Protein AF-A0A0A9DUR1-F1 (afdb_monomer)

Structure (mmCIF, N/CA/C/O backbone):
data_AF-A0A0A9DUR1-F1
#
_entry.id   AF-A0A0A9DUR1-F1
#
loop_
_atom_site.group_PDB
_atom_site.id
_atom_site.type_symbol
_atom_site.label_atom_id
_atom_site.label_alt_id
_atom_site.label_comp_id
_atom_site.label_asym_id
_atom_site.label_entity_id
_atom_site.label_seq_id
_atom_site.pdbx_PDB_ins_code
_atom_site.Cartn_x
_atom_site.Cartn_y
_atom_site.Cartn_z
_atom_site.occupancy
_atom_site.B_iso_or_equiv
_atom_site.auth_seq_id
_atom_site.auth_comp_id
_atom_site.auth_asym_id
_atom_site.auth_atom_id
_atom_site.pdbx_PDB_model_num
ATOM 1 N N . MET A 1 1 ? 4.531 8.715 -20.897 1.00 38.75 1 MET A N 1
ATOM 2 C CA . MET A 1 1 ? 3.404 7.755 -20.929 1.00 38.75 1 MET A CA 1
ATOM 3 C C . MET A 1 1 ? 3.384 6.748 -19.766 1.00 38.75 1 MET A C 1
ATOM 5 O O . MET A 1 1 ? 2.457 6.824 -18.982 1.00 38.75 1 MET A O 1
ATOM 9 N N . LEU A 1 2 ? 4.361 5.843 -19.565 1.00 40.41 2 LEU A N 1
ATOM 10 C CA . LEU A 1 2 ? 4.328 4.889 -18.421 1.00 40.41 2 LEU A CA 1
ATOM 11 C C . LEU A 1 2 ? 4.811 5.479 -17.084 1.00 40.41 2 LEU A C 1
ATOM 13 O O . LEU A 1 2 ? 4.247 5.187 -16.032 1.00 40.41 2 LEU A O 1
ATOM 17 N N . VAL A 1 3 ? 5.812 6.361 -17.129 1.00 36.88 3 VAL A N 1
ATOM 18 C CA . VAL A 1 3 ? 6.291 7.085 -15.941 1.00 36.88 3 VAL A CA 1
ATOM 19 C C . VAL A 1 3 ? 5.220 8.048 -15.422 1.00 36.88 3 VAL A C 1
ATOM 21 O O . VAL A 1 3 ? 5.108 8.237 -14.223 1.00 36.88 3 VAL A O 1
ATOM 24 N N . GLU A 1 4 ? 4.370 8.585 -16.299 1.00 41.56 4 GLU A N 1
ATOM 25 C CA . GLU A 1 4 ? 3.288 9.507 -15.927 1.00 41.56 4 GLU A CA 1
ATOM 26 C C . GLU A 1 4 ? 2.135 8.823 -15.195 1.00 41.56 4 GLU A C 1
ATOM 28 O O . GLU A 1 4 ? 1.519 9.455 -14.354 1.00 41.56 4 GLU A O 1
ATOM 33 N N . PHE A 1 5 ? 1.878 7.531 -15.424 1.00 39.09 5 PHE A N 1
ATOM 34 C CA . PHE A 1 5 ? 0.844 6.798 -14.681 1.00 39.09 5 PHE A CA 1
ATOM 35 C C . PHE A 1 5 ? 1.293 6.489 -13.242 1.00 39.09 5 PHE A C 1
ATOM 37 O O . PHE A 1 5 ? 0.524 6.592 -12.287 1.00 39.09 5 PHE A O 1
ATOM 44 N N . ILE A 1 6 ? 2.583 6.177 -13.071 1.00 47.69 6 ILE A N 1
ATOM 45 C CA . ILE A 1 6 ? 3.203 5.990 -11.754 1.00 47.69 6 IL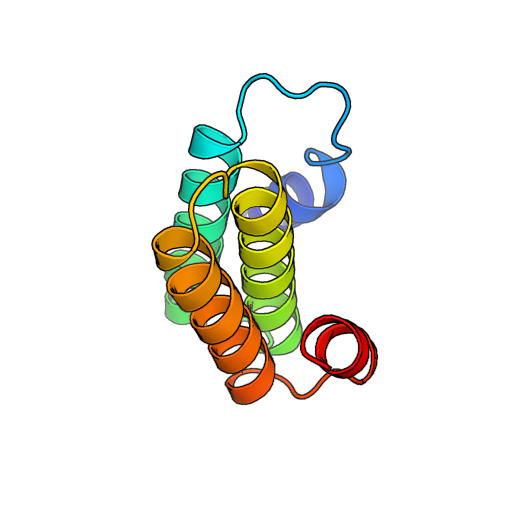E A CA 1
ATOM 46 C C . ILE A 1 6 ? 3.369 7.348 -11.051 1.00 47.69 6 ILE A C 1
ATOM 48 O O . ILE A 1 6 ? 3.085 7.447 -9.858 1.00 47.69 6 ILE A O 1
ATOM 52 N N . ILE A 1 7 ? 3.763 8.403 -11.778 1.00 45.81 7 ILE A N 1
ATOM 53 C CA . ILE A 1 7 ? 3.876 9.778 -11.266 1.00 45.81 7 ILE A CA 1
ATOM 54 C C . ILE A 1 7 ? 2.499 10.372 -10.935 1.00 45.81 7 ILE A C 1
ATOM 56 O O . ILE A 1 7 ? 2.399 11.037 -9.915 1.00 45.81 7 ILE A O 1
ATOM 60 N N . SER A 1 8 ? 1.436 10.097 -11.695 1.00 39.31 8 SER A N 1
ATOM 61 C CA . SER A 1 8 ? 0.059 10.521 -11.377 1.00 39.31 8 SER A CA 1
ATOM 62 C C . SER A 1 8 ? -0.400 9.888 -10.066 1.00 39.31 8 SER A C 1
ATOM 64 O O . SER A 1 8 ? -0.801 10.601 -9.148 1.00 39.31 8 SER A O 1
ATOM 66 N N . CYS A 1 9 ? -0.160 8.586 -9.866 1.00 41.88 9 CYS A N 1
ATOM 67 C CA . CYS A 1 9 ? -0.390 7.983 -8.557 1.00 41.88 9 CYS A CA 1
ATOM 68 C C . CYS A 1 9 ? 0.463 8.680 -7.474 1.00 41.88 9 CYS A C 1
ATOM 70 O O . CYS A 1 9 ? -0.058 9.016 -6.414 1.00 41.88 9 CYS A O 1
ATOM 72 N N . TYR A 1 10 ? 1.742 8.973 -7.734 1.00 41.91 10 TYR A N 1
ATOM 73 C CA . TYR A 1 10 ? 2.658 9.642 -6.794 1.00 41.91 10 TYR A CA 1
ATOM 74 C C . TYR A 1 10 ? 2.344 11.120 -6.488 1.00 41.91 10 TYR A C 1
ATOM 76 O O . TYR A 1 10 ? 2.648 11.565 -5.382 1.00 41.91 10 TYR A O 1
ATOM 84 N N . SER A 1 11 ? 1.773 11.873 -7.430 1.00 38.44 11 SER A N 1
ATOM 85 C CA . SER A 1 11 ? 1.660 13.338 -7.390 1.00 38.44 11 SER A CA 1
ATOM 86 C C . SER A 1 11 ? 0.214 13.832 -7.266 1.00 38.44 11 SER A C 1
ATOM 88 O O . SER A 1 11 ? 0.003 14.919 -6.735 1.00 38.44 11 SER A O 1
ATOM 90 N N . GLU A 1 12 ? -0.784 13.047 -7.687 1.00 38.28 12 GLU A N 1
ATOM 91 C CA . GLU A 1 12 ? -2.197 13.466 -7.707 1.00 38.28 12 GLU A CA 1
ATOM 92 C C . GLU A 1 12 ? -3.044 12.910 -6.560 1.00 38.28 12 GLU A C 1
ATOM 94 O O . GLU A 1 12 ? -4.119 13.443 -6.319 1.00 38.28 12 GLU A O 1
ATOM 99 N N . CYS A 1 13 ? -2.554 11.963 -5.746 1.00 40.69 13 CYS A N 1
ATOM 100 C CA . CYS A 1 13 ? -3.058 11.861 -4.362 1.00 40.69 13 CYS A CA 1
ATOM 101 C C . CYS A 1 13 ? -2.138 12.616 -3.400 1.00 40.69 13 CYS A C 1
ATOM 103 O O . CYS A 1 13 ? -1.668 12.082 -2.392 1.00 40.69 13 CYS A O 1
ATOM 105 N N . ASN A 1 14 ? -1.893 13.887 -3.720 1.00 41.16 14 ASN A N 1
ATOM 106 C CA . ASN A 1 14 ? -2.055 14.908 -2.700 1.00 41.16 14 ASN A CA 1
ATOM 107 C C . ASN A 1 14 ? -3.536 14.817 -2.310 1.00 41.16 14 ASN A C 1
ATOM 109 O O . ASN A 1 14 ? -4.378 14.891 -3.191 1.00 41.16 14 ASN A O 1
ATOM 113 N N . ILE A 1 15 ? -3.858 14.480 -1.062 1.00 48.66 15 ILE A N 1
ATOM 114 C CA . ILE A 1 15 ? -5.241 14.244 -0.624 1.00 48.66 15 ILE A CA 1
ATOM 115 C C . ILE A 1 15 ? -5.764 15.563 -0.041 1.00 48.66 15 ILE A C 1
ATOM 117 O O . ILE A 1 15 ? -5.680 15.740 1.178 1.00 48.66 15 ILE A O 1
ATOM 121 N N . PRO A 1 16 ? -6.313 16.506 -0.832 1.00 41.44 16 PRO A N 1
ATOM 122 C CA . PRO A 1 16 ? -7.356 17.357 -0.327 1.00 41.44 16 PRO A CA 1
ATOM 123 C C . PRO A 1 16 ? -8.654 16.548 -0.433 1.00 41.44 16 PRO A C 1
ATOM 125 O O . PRO A 1 16 ? -9.055 16.112 -1.503 1.00 41.44 16 PRO A O 1
ATOM 128 N N . PHE A 1 17 ? -9.346 16.397 0.689 1.00 37.34 17 PHE A N 1
ATOM 129 C CA . PHE A 1 17 ? -10.786 16.135 0.704 1.00 37.34 17 PHE A CA 1
ATOM 130 C C . PHE A 1 17 ? -11.276 14.679 0.530 1.00 37.34 17 PHE A C 1
ATOM 132 O O . PHE A 1 17 ? -11.594 14.204 -0.550 1.00 37.34 17 PHE A O 1
ATOM 139 N N . TYR A 1 18 ? -11.376 14.014 1.686 1.00 40.25 18 TYR A N 1
ATOM 140 C CA . TYR A 1 18 ? -12.367 13.058 2.231 1.00 40.25 18 TYR A CA 1
ATOM 141 C C . TYR A 1 18 ? -13.420 12.303 1.368 1.00 40.25 18 TYR A C 1
ATOM 143 O O . TYR A 1 18 ? -14.044 11.398 1.915 1.00 40.25 18 TYR A O 1
ATOM 151 N N . LEU A 1 19 ? -13.670 12.606 0.090 1.00 51.94 19 LEU A N 1
ATOM 152 C CA . LEU A 1 19 ? -14.861 12.121 -0.630 1.00 51.94 19 LEU A CA 1
ATOM 153 C C . LEU A 1 19 ? -14.640 10.892 -1.534 1.00 51.94 19 LEU A C 1
ATOM 155 O O . LEU A 1 19 ? -15.618 10.296 -1.962 1.00 51.94 19 LEU A O 1
ATOM 159 N N . GLN A 1 20 ? -13.396 10.482 -1.811 1.00 69.12 20 GLN A N 1
ATOM 160 C CA . GLN A 1 20 ? -13.103 9.371 -2.739 1.00 69.12 20 GLN A CA 1
ATOM 161 C C . GLN A 1 20 ? -12.020 8.414 -2.212 1.00 69.12 20 GLN A C 1
ATOM 163 O O . GLN A 1 20 ? -11.055 8.079 -2.899 1.00 69.12 20 GLN A O 1
ATOM 168 N N . TYR A 1 21 ? -12.146 7.958 -0.961 1.00 74.00 21 TYR A N 1
ATOM 169 C CA . TYR A 1 21 ? -11.253 6.904 -0.458 1.00 74.00 21 TYR A CA 1
ATOM 170 C C . TYR A 1 21 ? -11.418 5.593 -1.239 1.00 74.00 21 TYR A C 1
ATOM 172 O O . TYR A 1 21 ? -10.429 4.899 -1.460 1.00 74.00 21 TYR A O 1
ATOM 180 N N . ASP A 1 22 ? -12.632 5.295 -1.707 1.00 80.12 22 ASP A N 1
ATOM 181 C CA . ASP A 1 22 ? -12.911 4.108 -2.518 1.00 80.12 22 ASP A CA 1
ATOM 182 C C . ASP A 1 22 ? -12.194 4.146 -3.873 1.00 80.12 22 ASP A C 1
ATOM 184 O O . ASP A 1 22 ? -11.638 3.137 -4.305 1.00 80.12 22 ASP A O 1
ATOM 188 N N . ASP A 1 23 ? -12.142 5.304 -4.532 1.00 81.56 23 ASP A N 1
ATOM 189 C CA . ASP A 1 23 ? -11.442 5.430 -5.815 1.00 81.56 23 ASP A CA 1
ATOM 190 C C . ASP A 1 23 ? -9.923 5.422 -5.624 1.00 81.56 23 ASP A C 1
ATOM 192 O O . ASP A 1 23 ? -9.216 4.738 -6.361 1.00 81.56 23 ASP A O 1
ATOM 196 N N . CYS A 1 24 ? -9.425 6.026 -4.538 1.00 79.06 24 CYS A N 1
ATOM 197 C CA . CYS A 1 24 ? -8.022 5.906 -4.137 1.00 79.06 24 CYS A CA 1
ATOM 198 C C . CYS A 1 24 ? -7.605 4.440 -3.912 1.00 79.06 24 CYS A C 1
ATOM 200 O O . CYS A 1 24 ? -6.511 4.037 -4.315 1.00 79.06 24 CYS A O 1
ATOM 202 N N . ILE A 1 25 ? -8.472 3.618 -3.308 1.00 84.00 25 ILE A N 1
ATOM 203 C CA . ILE A 1 25 ? -8.212 2.182 -3.126 1.00 84.00 25 ILE A CA 1
ATOM 204 C C . ILE A 1 25 ? -8.143 1.467 -4.479 1.00 84.00 25 ILE A C 1
ATOM 206 O O . ILE A 1 25 ? -7.187 0.725 -4.711 1.00 84.00 25 ILE A O 1
ATOM 210 N N . LYS A 1 26 ? -9.099 1.721 -5.383 1.00 85.38 26 LYS A N 1
ATOM 211 C CA . LYS A 1 26 ? -9.112 1.122 -6.730 1.00 85.38 26 LYS A CA 1
ATOM 212 C C . LYS A 1 26 ? -7.870 1.498 -7.533 1.00 85.38 26 LYS A C 1
ATOM 214 O O . LYS A 1 26 ? -7.292 0.643 -8.202 1.00 85.38 26 LYS A O 1
ATOM 219 N N . ASP A 1 27 ? -7.444 2.753 -7.460 1.00 84.12 27 ASP A N 1
ATOM 220 C CA . ASP A 1 27 ? -6.256 3.221 -8.170 1.00 84.12 27 ASP A CA 1
ATOM 221 C C . ASP A 1 27 ? -4.975 2.629 -7.579 1.00 84.12 27 ASP A C 1
ATOM 223 O O . ASP A 1 27 ? -4.081 2.231 -8.328 1.00 84.12 27 ASP A O 1
ATOM 227 N N . CYS A 1 28 ? -4.898 2.479 -6.251 1.00 85.06 28 CYS A N 1
ATOM 228 C CA . CYS A 1 28 ? -3.793 1.765 -5.612 1.00 85.06 28 CYS A CA 1
ATOM 229 C C . CYS A 1 28 ? -3.741 0.290 -6.036 1.00 85.06 28 CYS A C 1
ATOM 231 O O . CYS A 1 28 ? -2.649 -0.228 -6.265 1.00 85.06 28 CYS A O 1
ATOM 233 N N . ASP A 1 29 ? -4.888 -0.379 -6.176 1.00 88.19 29 ASP A N 1
ATOM 234 C CA . ASP A 1 29 ? -4.944 -1.778 -6.615 1.00 88.19 29 ASP A CA 1
ATOM 235 C C . ASP A 1 29 ? -4.486 -1.940 -8.067 1.00 88.19 29 ASP A C 1
ATOM 237 O O . ASP A 1 29 ? -3.618 -2.772 -8.343 1.00 88.19 29 ASP A O 1
ATOM 241 N N . LYS A 1 30 ? -4.947 -1.065 -8.969 1.00 86.56 30 LYS A N 1
ATOM 242 C CA . LYS A 1 30 ? -4.447 -1.013 -10.352 1.00 86.56 30 LYS A CA 1
ATOM 243 C C . LYS A 1 30 ? -2.948 -0.725 -10.407 1.00 86.56 30 LYS A C 1
ATOM 245 O O . LYS A 1 30 ? -2.237 -1.322 -11.211 1.00 86.56 30 LYS A O 1
ATOM 250 N N . ALA A 1 31 ? -2.443 0.174 -9.560 1.00 83.50 31 ALA A N 1
ATOM 251 C CA . ALA A 1 31 ? -1.018 0.497 -9.509 1.00 83.50 31 ALA A CA 1
ATOM 252 C C . ALA A 1 31 ? -0.168 -0.695 -9.037 1.00 83.50 31 ALA A C 1
ATOM 254 O O . ALA A 1 31 ? 0.928 -0.907 -9.558 1.00 83.50 31 ALA A O 1
ATOM 255 N N . VAL A 1 32 ? -0.664 -1.491 -8.084 1.00 86.88 32 VAL A N 1
ATOM 256 C CA . VAL A 1 32 ? 0.007 -2.716 -7.623 1.00 86.88 32 VAL A CA 1
ATOM 257 C C . VAL A 1 32 ? -0.011 -3.791 -8.709 1.00 86.88 32 VAL A C 1
ATOM 259 O O . VAL A 1 32 ? 1.030 -4.393 -8.970 1.00 86.88 32 VAL A O 1
ATOM 262 N N . GLU A 1 33 ? -1.151 -4.009 -9.366 1.00 89.56 33 GLU A N 1
ATOM 263 C CA . GLU A 1 33 ? -1.287 -4.975 -10.463 1.00 89.56 33 GLU A CA 1
ATOM 264 C C . GLU A 1 33 ? -0.353 -4.620 -11.626 1.00 89.56 33 GLU A C 1
ATOM 266 O O . GLU A 1 33 ? 0.529 -5.401 -11.988 1.00 89.56 33 GLU A O 1
ATOM 271 N N . ARG A 1 34 ? -0.437 -3.378 -12.112 1.00 85.19 34 ARG A N 1
ATOM 272 C CA . ARG A 1 34 ? 0.416 -2.867 -13.188 1.00 85.19 34 ARG A CA 1
ATOM 273 C C . ARG A 1 34 ? 1.894 -2.860 -12.802 1.00 85.19 34 ARG A C 1
ATOM 275 O O . ARG A 1 34 ? 2.755 -3.156 -13.626 1.00 85.19 34 ARG A O 1
ATOM 282 N N . GLY A 1 35 ? 2.201 -2.539 -11.545 1.00 84.94 35 GLY A N 1
ATOM 283 C CA . GLY A 1 35 ? 3.561 -2.581 -11.018 1.00 84.94 35 GLY A CA 1
ATOM 284 C C . GLY A 1 35 ? 4.152 -3.992 -11.043 1.00 84.94 35 GLY A C 1
ATOM 285 O O . GLY A 1 35 ? 5.312 -4.168 -11.417 1.00 84.94 35 GLY A O 1
ATOM 286 N N . ARG A 1 36 ? 3.346 -5.008 -10.716 1.00 84.44 36 ARG A N 1
ATOM 287 C CA . ARG A 1 36 ? 3.754 -6.419 -10.778 1.00 84.44 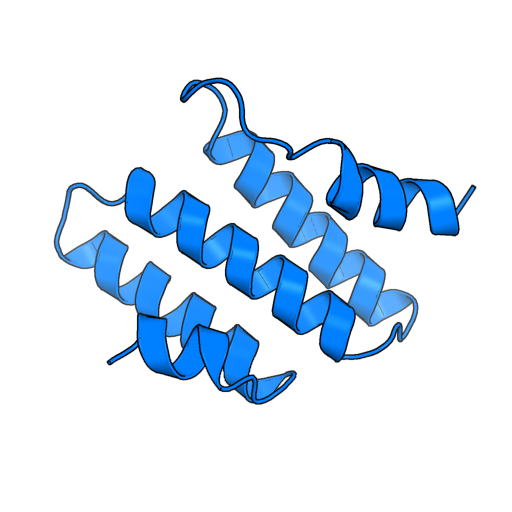36 ARG A CA 1
ATOM 288 C C . ARG A 1 36 ? 3.933 -6.907 -12.214 1.00 84.44 36 ARG A C 1
ATOM 290 O O . ARG A 1 36 ? 4.921 -7.587 -12.484 1.00 84.44 36 ARG A O 1
ATOM 297 N N . GLU A 1 37 ? 3.050 -6.517 -13.134 1.00 87.94 37 GLU A N 1
ATOM 298 C CA . GLU A 1 37 ? 3.181 -6.828 -14.568 1.00 87.94 37 GLU A CA 1
ATOM 299 C C . GLU A 1 37 ? 4.482 -6.277 -15.160 1.00 87.94 37 GLU A C 1
ATOM 301 O O . GLU A 1 37 ? 5.209 -6.976 -15.864 1.00 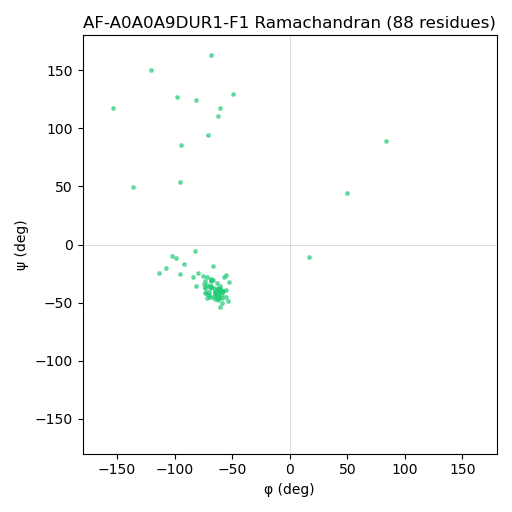87.94 37 GLU A O 1
ATOM 306 N N . LEU A 1 38 ? 4.788 -5.019 -14.843 1.00 86.38 38 LEU A N 1
ATOM 307 C CA . LEU A 1 38 ? 5.953 -4.308 -15.364 1.00 86.38 38 LEU A CA 1
ATOM 308 C C . LEU A 1 38 ? 7.246 -4.619 -14.601 1.00 86.38 38 LEU A C 1
ATOM 310 O O . LEU A 1 38 ? 8.306 -4.148 -15.006 1.00 86.38 38 LEU A O 1
ATOM 314 N N . ARG A 1 39 ? 7.168 -5.390 -13.505 1.00 85.25 39 ARG A N 1
ATOM 315 C CA . ARG A 1 39 ? 8.286 -5.679 -12.591 1.00 85.25 39 ARG A CA 1
ATOM 316 C C . ARG A 1 39 ? 9.027 -4.409 -12.156 1.00 85.25 39 ARG A C 1
ATOM 318 O O . ARG A 1 39 ? 10.256 -4.362 -12.165 1.00 85.25 39 ARG A O 1
ATOM 325 N N . VAL A 1 40 ? 8.271 -3.369 -11.801 1.00 82.81 40 VAL A N 1
ATOM 326 C CA . VAL A 1 40 ? 8.846 -2.131 -11.250 1.00 82.81 40 VAL A CA 1
ATOM 327 C C . VAL A 1 40 ? 9.436 -2.381 -9.862 1.00 82.81 40 VAL A C 1
ATOM 329 O O . VAL A 1 40 ? 9.104 -3.366 -9.203 1.00 82.81 40 VAL A O 1
ATOM 332 N N . ASP A 1 41 ? 10.279 -1.460 -9.393 1.00 83.81 41 ASP A N 1
ATOM 333 C CA . ASP A 1 41 ? 10.911 -1.559 -8.078 1.00 83.81 41 ASP A CA 1
ATOM 334 C C . ASP A 1 41 ? 9.901 -1.864 -6.961 1.00 83.81 41 ASP A C 1
ATOM 336 O O . ASP A 1 41 ? 8.916 -1.142 -6.765 1.00 83.81 41 ASP A O 1
ATOM 340 N N . PHE A 1 42 ? 10.207 -2.875 -6.142 1.00 82.88 42 PHE A N 1
ATOM 341 C CA . PHE A 1 42 ? 9.376 -3.305 -5.008 1.00 82.88 42 PHE A CA 1
ATOM 342 C C . PHE A 1 42 ? 9.078 -2.168 -4.015 1.00 82.88 42 PHE A C 1
ATOM 344 O O . PHE A 1 42 ? 8.029 -2.134 -3.370 1.00 82.88 42 PHE A O 1
ATOM 351 N N . LYS A 1 43 ? 9.964 -1.164 -3.943 1.00 84.06 43 LYS A N 1
ATOM 352 C CA . LYS A 1 43 ? 9.761 0.068 -3.167 1.00 84.06 43 LYS A CA 1
ATOM 353 C C . LYS A 1 43 ? 8.528 0.857 -3.627 1.00 84.06 43 LYS A C 1
ATOM 355 O O . LYS A 1 43 ? 7.853 1.464 -2.794 1.00 84.06 43 LYS A O 1
ATOM 360 N N . MET A 1 44 ? 8.225 0.869 -4.928 1.00 82.81 44 MET A N 1
ATOM 361 C CA . MET A 1 44 ? 7.038 1.542 -5.469 1.00 82.81 44 MET A CA 1
ATOM 362 C C . MET A 1 44 ? 5.760 0.767 -5.144 1.00 82.81 44 MET A C 1
ATOM 364 O O . MET A 1 44 ? 4.786 1.373 -4.702 1.00 82.81 44 MET A O 1
ATOM 368 N N . ILE A 1 45 ? 5.797 -0.563 -5.262 1.00 85.00 45 ILE A N 1
ATOM 369 C CA . ILE A 1 45 ? 4.675 -1.451 -4.915 1.00 85.00 45 ILE A CA 1
ATOM 370 C C . ILE A 1 45 ? 4.340 -1.329 -3.419 1.00 85.00 45 ILE A C 1
ATOM 372 O O . ILE A 1 45 ? 3.193 -1.086 -3.046 1.00 85.00 45 ILE A O 1
ATOM 376 N N . SER A 1 46 ? 5.352 -1.388 -2.550 1.00 86.06 46 SER A N 1
ATOM 377 C CA . SER A 1 46 ? 5.184 -1.202 -1.104 1.00 86.06 46 SER A CA 1
ATOM 378 C C . SER A 1 46 ? 4.625 0.178 -0.743 1.00 86.06 46 SER A C 1
ATOM 380 O O . SER A 1 46 ? 3.762 0.298 0.131 1.00 86.06 46 SER A O 1
ATOM 382 N N . ARG A 1 47 ? 5.040 1.239 -1.448 1.00 83.12 47 ARG A N 1
ATOM 383 C CA . ARG A 1 47 ? 4.467 2.581 -1.267 1.00 83.12 47 ARG A CA 1
ATOM 384 C C . ARG A 1 47 ? 2.993 2.649 -1.669 1.00 83.12 47 ARG A C 1
ATOM 386 O O . ARG A 1 47 ? 2.220 3.250 -0.926 1.00 83.12 47 ARG A O 1
ATOM 393 N N . ALA A 1 48 ? 2.592 2.025 -2.775 1.00 85.56 48 ALA A N 1
ATOM 394 C CA . ALA A 1 48 ? 1.187 1.957 -3.181 1.00 85.56 48 ALA A CA 1
ATOM 395 C C . ALA A 1 48 ? 0.333 1.224 -2.128 1.00 85.56 48 ALA A C 1
ATOM 397 O O . ALA A 1 48 ? -0.683 1.754 -1.676 1.00 85.56 48 ALA A O 1
ATOM 398 N N . LEU A 1 49 ? 0.810 0.077 -1.630 1.00 86.81 49 LEU A N 1
ATOM 399 C CA . LEU A 1 49 ? 0.152 -0.672 -0.550 1.00 86.81 49 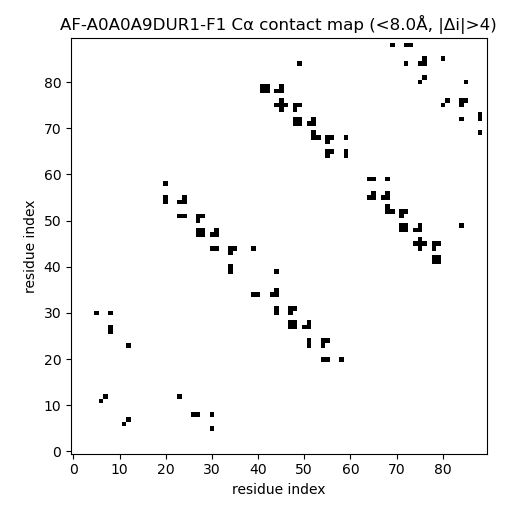LEU A CA 1
ATOM 400 C C . LEU A 1 49 ? 0.070 0.130 0.759 1.00 86.81 49 LEU A C 1
ATOM 402 O O . LEU A 1 49 ? -0.953 0.117 1.440 1.00 86.81 49 LEU A O 1
ATOM 406 N N . THR A 1 50 ? 1.112 0.895 1.090 1.00 84.94 50 THR A N 1
ATOM 407 C CA . THR A 1 50 ? 1.111 1.787 2.261 1.00 84.94 50 THR A CA 1
ATOM 408 C C . THR A 1 50 ? 0.030 2.864 2.153 1.00 84.94 50 THR A C 1
ATOM 410 O O . THR A 1 50 ? -0.619 3.192 3.147 1.00 84.94 50 THR A O 1
ATOM 413 N N . ARG A 1 51 ? -0.177 3.423 0.955 1.00 83.25 51 ARG A N 1
ATOM 414 C CA . ARG A 1 51 ? -1.205 4.446 0.708 1.00 83.25 51 ARG A CA 1
ATOM 415 C C . ARG A 1 51 ? -2.606 3.855 0.791 1.00 83.25 51 ARG A C 1
ATOM 417 O O . ARG A 1 51 ? -3.443 4.425 1.493 1.00 83.25 51 ARG A O 1
ATOM 424 N N . LYS A 1 52 ? -2.811 2.669 0.207 1.00 85.69 52 LYS A N 1
ATOM 425 C CA . LYS A 1 52 ? -4.037 1.878 0.382 1.00 85.69 52 LYS A CA 1
ATOM 426 C C . LYS A 1 52 ? -4.348 1.659 1.863 1.00 85.69 52 LYS A C 1
ATOM 428 O O . LYS A 1 52 ? -5.447 1.978 2.303 1.00 85.69 52 LYS A O 1
ATOM 433 N N . GLY A 1 53 ? -3.360 1.227 2.650 1.00 83.62 53 GLY A N 1
ATOM 434 C CA . GLY A 1 53 ? -3.501 1.066 4.099 1.00 83.62 53 GLY A CA 1
ATOM 435 C C . GLY A 1 53 ? -3.961 2.352 4.794 1.00 83.62 53 GLY A C 1
ATOM 436 O O . GLY A 1 53 ? -4.899 2.322 5.581 1.00 83.62 53 GLY A O 1
ATOM 437 N N . THR A 1 54 ? -3.384 3.514 4.462 1.00 81.25 54 THR A N 1
ATOM 438 C CA . THR A 1 54 ? -3.811 4.794 5.065 1.00 81.25 54 THR A CA 1
ATOM 439 C C . THR A 1 54 ? -5.212 5.256 4.657 1.00 81.25 54 THR A C 1
ATOM 441 O O . THR A 1 54 ? -5.869 5.925 5.452 1.00 81.25 54 THR A O 1
ATOM 444 N N . ALA A 1 55 ? -5.675 4.921 3.449 1.00 82.56 55 ALA A N 1
ATOM 445 C CA . ALA A 1 55 ? -7.050 5.187 3.024 1.00 82.56 55 ALA A CA 1
ATOM 446 C C . ALA A 1 55 ? -8.035 4.268 3.764 1.00 82.56 55 ALA A C 1
ATOM 448 O O . ALA A 1 55 ? -9.031 4.745 4.305 1.00 82.56 55 ALA A O 1
ATOM 449 N N . LEU A 1 56 ? -7.695 2.980 3.882 1.00 83.00 56 LEU A N 1
ATOM 450 C CA . LEU A 1 56 ? -8.481 1.999 4.629 1.00 83.00 56 LEU A CA 1
ATOM 451 C C . LEU A 1 56 ? -8.592 2.360 6.117 1.00 83.00 56 LEU A C 1
ATOM 453 O O . LEU A 1 56 ? -9.683 2.270 6.659 1.00 83.00 56 LEU A O 1
ATOM 457 N N . VAL A 1 57 ? -7.525 2.859 6.762 1.00 82.12 57 VAL A N 1
ATOM 458 C CA . VAL A 1 57 ? -7.581 3.346 8.162 1.00 82.12 57 VAL A CA 1
ATOM 45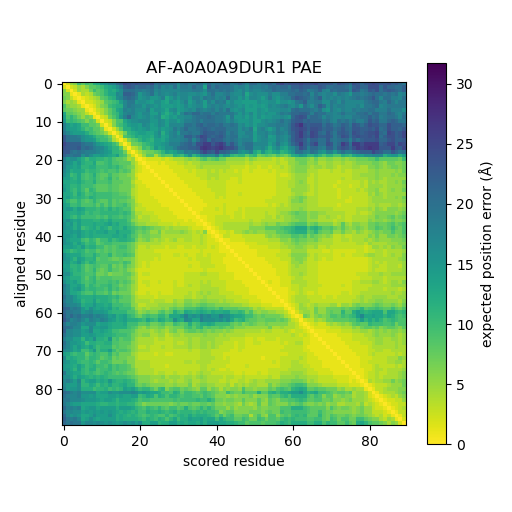9 C C . VAL A 1 57 ? -8.652 4.422 8.342 1.00 82.12 57 VAL A C 1
ATOM 461 O O . VAL A 1 57 ? -9.325 4.458 9.365 1.00 82.12 57 VAL A O 1
ATOM 464 N N . LYS A 1 58 ? -8.799 5.323 7.365 1.00 78.38 58 LYS A N 1
ATOM 465 C CA . LYS A 1 58 ? -9.757 6.434 7.444 1.00 78.38 58 LYS A CA 1
ATOM 466 C C . LYS A 1 58 ? -11.191 6.010 7.118 1.00 78.38 58 LYS A C 1
ATOM 468 O O . LYS A 1 58 ? -12.121 6.679 7.561 1.00 78.38 58 LYS A O 1
ATOM 473 N N . LEU A 1 59 ? -11.363 4.933 6.351 1.00 77.94 59 LEU A N 1
ATOM 474 C CA . LEU A 1 59 ? -12.662 4.316 6.070 1.00 77.94 59 LEU A CA 1
ATOM 475 C C . LEU A 1 59 ? -13.108 3.340 7.163 1.00 77.94 59 LEU A C 1
ATOM 477 O O . LEU A 1 59 ? -14.311 3.161 7.353 1.00 77.94 59 LEU A O 1
ATOM 481 N N . ALA A 1 60 ? -12.163 2.726 7.874 1.00 73.81 60 ALA A N 1
ATOM 482 C CA . ALA A 1 60 ? -12.431 1.755 8.920 1.00 73.81 60 ALA A CA 1
ATOM 483 C C . ALA A 1 60 ? -13.222 2.407 10.061 1.00 73.81 60 ALA A C 1
ATOM 485 O O . ALA A 1 60 ? -12.721 3.253 10.801 1.00 73.81 60 ALA A O 1
ATOM 486 N N . LYS A 1 61 ? -14.486 2.002 10.194 1.00 69.19 61 LYS A N 1
ATOM 487 C CA . LYS A 1 61 ? -15.370 2.395 11.305 1.00 69.19 61 LYS A CA 1
ATOM 488 C C . LYS A 1 61 ? -15.606 1.241 12.275 1.00 69.19 61 LYS A C 1
ATOM 490 O O . LYS A 1 61 ? -15.985 1.480 13.417 1.00 69.19 61 LYS A O 1
ATOM 495 N N . SER A 1 62 ? -15.372 0.008 11.826 1.00 66.81 62 SER A N 1
ATOM 496 C CA . SER A 1 62 ? -15.652 -1.217 12.573 1.00 66.81 62 SER A CA 1
ATOM 497 C C . SER A 1 62 ? -14.379 -2.029 12.788 1.00 66.81 62 SER A C 1
ATOM 499 O O . SER A 1 62 ? -13.499 -2.043 11.933 1.00 66.81 62 SER A O 1
ATOM 501 N N . SER A 1 63 ? -14.301 -2.781 13.890 1.00 65.50 63 SER A N 1
ATOM 502 C CA . SER A 1 63 ? -13.143 -3.627 14.233 1.00 65.50 63 SER A CA 1
ATOM 503 C C . SER A 1 63 ? -12.726 -4.595 13.116 1.00 65.50 63 SER A C 1
ATOM 505 O O . SER A 1 63 ? -11.542 -4.840 12.946 1.00 65.50 63 SER A O 1
ATOM 507 N N . LYS A 1 64 ? -13.679 -5.078 12.307 1.00 71.00 64 LYS A N 1
ATOM 508 C CA . LYS A 1 64 ? -13.419 -5.994 11.179 1.00 71.00 64 LYS A CA 1
ATOM 509 C C . LYS A 1 64 ? -12.653 -5.342 10.024 1.00 71.00 64 LYS A C 1
ATOM 511 O O . LYS A 1 64 ? -11.899 -6.012 9.329 1.00 71.00 64 LYS A O 1
ATOM 516 N N . ASP A 1 65 ? -12.830 -4.039 9.824 1.00 73.94 65 ASP A N 1
ATOM 517 C CA . ASP A 1 65 ? -12.145 -3.310 8.753 1.00 73.94 65 ASP A CA 1
ATOM 518 C C . ASP A 1 65 ? -10.672 -3.067 9.119 1.00 73.94 65 ASP A C 1
ATOM 520 O O . ASP A 1 65 ? -9.808 -2.998 8.244 1.00 73.94 65 ASP A O 1
ATOM 524 N N . PHE A 1 66 ? -10.364 -2.996 10.420 1.00 75.25 66 PHE A N 1
ATOM 525 C CA . PHE A 1 66 ? -8.992 -2.857 10.910 1.00 75.25 66 PHE A CA 1
ATOM 526 C C . PHE A 1 66 ? -8.138 -4.107 10.655 1.00 75.25 66 PHE A C 1
ATOM 528 O O . PHE A 1 66 ? -6.940 -3.966 10.412 1.00 75.25 66 PHE A O 1
ATOM 535 N N . ASP A 1 67 ? -8.725 -5.305 10.614 1.00 80.12 67 ASP A N 1
ATOM 536 C CA . ASP A 1 67 ? -7.985 -6.523 10.253 1.00 80.12 67 ASP A CA 1
ATOM 537 C C . ASP A 1 67 ? -7.449 -6.434 8.812 1.00 80.12 67 ASP A C 1
ATOM 539 O O . ASP A 1 67 ? -6.273 -6.701 8.551 1.00 80.12 67 ASP A O 1
ATOM 543 N N . ILE A 1 68 ? -8.282 -5.943 7.884 1.00 84.75 68 ILE A N 1
ATOM 544 C CA . ILE A 1 68 ? -7.924 -5.730 6.470 1.00 84.75 68 ILE A CA 1
ATOM 545 C C . ILE A 1 68 ? -6.836 -4.656 6.339 1.00 84.75 68 ILE A C 1
ATOM 547 O O . ILE A 1 68 ? -5.911 -4.770 5.526 1.00 84.75 68 ILE A O 1
ATOM 551 N N . VAL A 1 69 ? -6.924 -3.600 7.151 1.00 83.81 69 VAL A N 1
ATOM 552 C CA . VAL A 1 69 ? -5.905 -2.547 7.225 1.00 83.81 69 VAL A CA 1
ATOM 553 C C . VAL A 1 69 ? -4.547 -3.132 7.622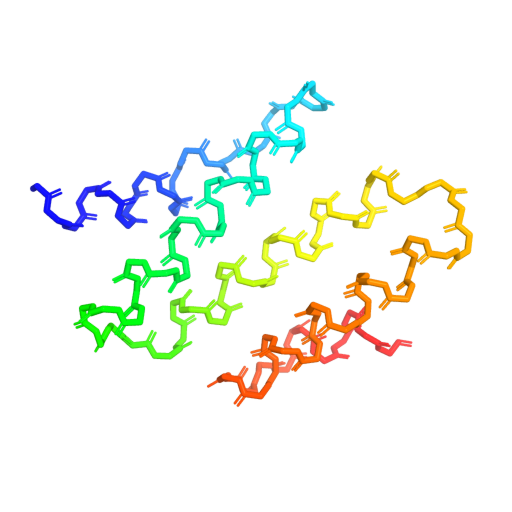 1.00 83.81 69 VAL A C 1
ATOM 555 O O . VAL A 1 69 ? -3.546 -2.875 6.946 1.00 83.81 69 VAL A O 1
ATOM 558 N N . ILE A 1 70 ? -4.506 -3.924 8.697 1.00 84.75 70 ILE A N 1
ATOM 559 C CA . ILE A 1 70 ? -3.273 -4.524 9.220 1.00 84.75 70 ILE A CA 1
ATOM 560 C C . ILE A 1 70 ? -2.674 -5.480 8.188 1.00 84.75 70 ILE A C 1
ATOM 562 O O . ILE A 1 70 ? -1.481 -5.384 7.892 1.00 84.75 70 ILE A O 1
ATOM 566 N N . GLU A 1 71 ? -3.495 -6.337 7.579 1.00 87.38 71 GLU A N 1
ATOM 567 C CA . GLU A 1 71 ? -3.056 -7.251 6.522 1.00 87.38 71 GLU A CA 1
ATOM 568 C C . GLU A 1 71 ? -2.458 -6.482 5.331 1.00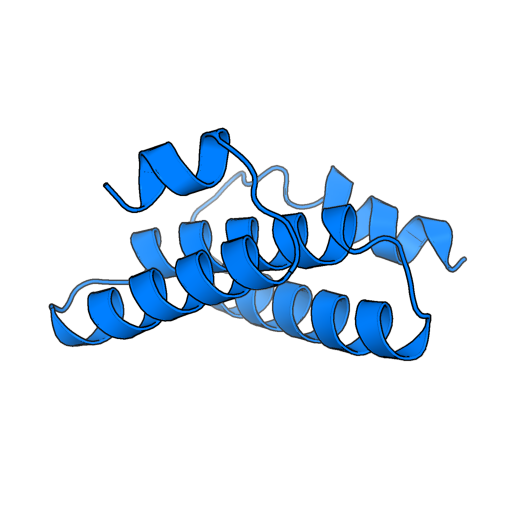 87.38 71 GLU A C 1
ATOM 570 O O . GLU A 1 71 ? -1.417 -6.857 4.790 1.00 87.38 71 GLU A O 1
ATOM 575 N N . THR A 1 72 ? -3.066 -5.357 4.945 1.00 88.12 72 THR A N 1
ATOM 576 C CA . THR A 1 72 ? -2.569 -4.515 3.845 1.00 88.12 72 THR A CA 1
ATOM 577 C C . THR A 1 72 ? -1.203 -3.907 4.169 1.00 88.12 72 THR A C 1
ATOM 579 O O . THR A 1 72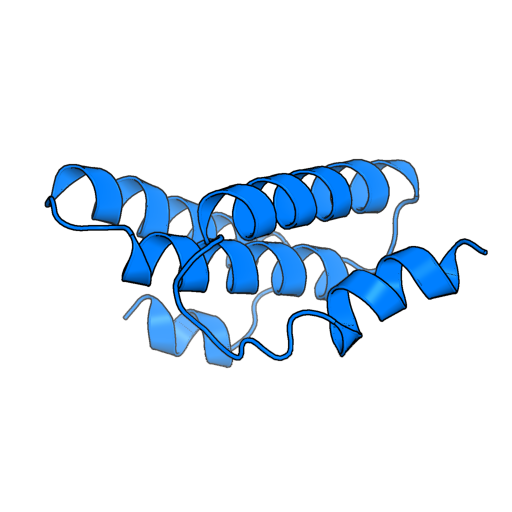 ? -0.306 -3.907 3.321 1.00 88.12 72 THR A O 1
ATOM 582 N N . PHE A 1 73 ? -0.996 -3.425 5.396 1.00 85.38 73 PHE A N 1
ATOM 583 C CA . PHE A 1 73 ? 0.315 -2.927 5.812 1.00 85.38 73 PHE A CA 1
ATOM 584 C C . PHE A 1 73 ? 1.358 -4.042 5.937 1.00 85.38 73 PHE A C 1
ATOM 586 O O . PHE A 1 73 ? 2.519 -3.828 5.585 1.00 85.38 73 PHE A O 1
ATOM 593 N N . GLN A 1 74 ? 0.966 -5.237 6.378 1.00 86.81 74 GLN A N 1
ATOM 594 C CA . GLN A 1 74 ? 1.850 -6.402 6.395 1.00 86.81 74 GLN A CA 1
ATOM 595 C C . GLN A 1 74 ? 2.267 -6.804 4.976 1.00 86.81 74 GLN A C 1
ATOM 597 O O . GLN A 1 74 ? 3.457 -6.990 4.738 1.00 86.81 74 GLN A O 1
ATOM 602 N N . LYS A 1 75 ? 1.339 -6.816 4.009 1.00 87.88 75 LYS A N 1
ATOM 603 C CA . LYS A 1 75 ? 1.651 -7.016 2.581 1.00 87.88 75 LYS A CA 1
ATOM 604 C C . LYS A 1 75 ? 2.626 -5.959 2.055 1.00 87.88 75 LYS A C 1
ATOM 606 O O . LYS A 1 75 ? 3.556 -6.274 1.320 1.00 87.88 75 LYS A O 1
ATOM 611 N N . ALA A 1 76 ? 2.475 -4.698 2.464 1.00 86.38 76 ALA A N 1
ATOM 612 C CA . ALA A 1 76 ? 3.436 -3.654 2.101 1.00 86.38 76 ALA A CA 1
ATOM 613 C C . ALA A 1 76 ? 4.847 -3.946 2.646 1.00 86.38 76 ALA A C 1
ATOM 615 O O . ALA A 1 76 ? 5.842 -3.679 1.967 1.00 86.38 76 ALA A O 1
ATOM 616 N N . LEU A 1 77 ? 4.932 -4.491 3.865 1.00 83.81 77 LEU A N 1
ATOM 617 C CA . LEU A 1 77 ? 6.188 -4.852 4.523 1.00 83.81 77 LEU A CA 1
ATOM 618 C C . LEU A 1 77 ? 6.838 -6.106 3.927 1.00 83.81 77 LEU A C 1
ATOM 620 O O . LEU A 1 77 ? 8.067 -6.171 3.919 1.00 83.81 77 LEU A O 1
ATOM 624 N N . THR A 1 78 ? 6.055 -7.066 3.422 1.00 85.00 78 THR A N 1
ATOM 625 C CA . THR A 1 78 ? 6.596 -8.245 2.725 1.00 85.00 78 THR A CA 1
ATOM 626 C C . THR A 1 78 ? 7.208 -7.875 1.379 1.00 85.00 78 THR A C 1
ATOM 628 O O . THR A 1 78 ? 8.227 -8.446 1.012 1.00 85.00 78 THR A O 1
ATOM 631 N N . GLU A 1 79 ? 6.628 -6.900 0.669 1.00 82.94 79 GLU A N 1
ATOM 632 C CA . GLU A 1 79 ? 7.181 -6.389 -0.596 1.00 82.94 79 GLU A CA 1
ATOM 633 C C . GLU A 1 79 ? 8.454 -5.559 -0.369 1.00 82.94 79 GLU A C 1
ATOM 635 O O . GLU A 1 79 ? 9.461 -5.734 -1.048 1.00 82.94 79 GLU A O 1
ATOM 640 N N . HIS A 1 80 ? 8.434 -4.644 0.604 1.00 83.81 80 HIS A N 1
ATOM 641 C CA . HIS A 1 80 ? 9.617 -3.877 0.987 1.00 83.81 80 HIS A CA 1
ATOM 642 C C . HIS A 1 80 ? 9.516 -3.430 2.446 1.00 83.81 80 HIS A C 1
ATOM 644 O O . HIS A 1 80 ? 8.658 -2.625 2.827 1.00 83.81 80 HIS A O 1
ATOM 650 N N . ARG A 1 81 ? 10.455 -3.903 3.268 1.00 79.00 81 ARG A N 1
ATOM 651 C CA . ARG A 1 81 ? 10.514 -3.583 4.695 1.00 79.00 81 ARG A CA 1
ATOM 652 C C . ARG A 1 81 ? 10.931 -2.127 4.903 1.00 79.00 81 ARG A C 1
ATOM 654 O O . ARG A 1 81 ? 12.115 -1.809 4.957 1.00 79.00 81 ARG A O 1
ATOM 661 N N . ASN A 1 82 ? 9.950 -1.240 5.041 1.00 75.44 82 ASN A N 1
ATOM 662 C CA . ASN A 1 82 ? 10.174 0.164 5.369 1.00 75.44 82 ASN A CA 1
ATOM 663 C C . ASN A 1 82 ? 9.972 0.402 6.888 1.00 75.44 82 ASN A C 1
ATOM 665 O O . ASN A 1 82 ? 8.922 0.041 7.427 1.00 75.44 82 ASN A O 1
ATOM 669 N N . PRO A 1 83 ? 10.941 1.004 7.607 1.00 74.44 83 PRO A N 1
ATOM 670 C CA . PRO A 1 83 ? 10.766 1.370 9.016 1.00 74.44 83 PRO A CA 1
ATOM 671 C C . PRO A 1 83 ? 9.571 2.308 9.265 1.00 74.44 83 PRO A C 1
ATOM 673 O O . PRO A 1 83 ? 8.974 2.248 10.340 1.00 74.44 83 PRO A O 1
ATOM 676 N N . ASP A 1 84 ? 9.176 3.128 8.287 1.00 71.25 84 ASP A N 1
ATOM 677 C CA . ASP A 1 84 ? 8.049 4.058 8.438 1.00 71.25 84 ASP A CA 1
ATOM 678 C C . ASP A 1 84 ? 6.688 3.353 8.453 1.00 71.25 84 ASP A C 1
ATOM 680 O O . ASP A 1 84 ? 5.786 3.770 9.179 1.00 71.25 84 ASP A O 1
ATOM 684 N N . THR A 1 85 ? 6.520 2.272 7.684 1.00 70.50 85 THR A N 1
ATOM 685 C CA . THR A 1 85 ? 5.316 1.428 7.762 1.00 70.50 85 THR A CA 1
ATOM 686 C C . THR A 1 85 ? 5.315 0.573 9.012 1.00 70.50 85 THR A C 1
ATOM 688 O O . THR A 1 85 ? 4.258 0.371 9.599 1.00 70.50 85 THR A O 1
ATOM 691 N N . LEU A 1 86 ? 6.485 0.123 9.472 1.00 70.69 86 LEU A N 1
ATOM 692 C CA . LEU A 1 86 ? 6.592 -0.653 10.707 1.00 70.69 86 LEU A CA 1
ATOM 693 C C . LEU A 1 86 ? 6.090 0.141 11.926 1.00 70.69 86 LEU A C 1
ATOM 695 O O . LEU A 1 86 ? 5.408 -0.419 12.778 1.00 70.69 86 LEU A O 1
ATOM 699 N N . LYS A 1 87 ? 6.367 1.451 11.977 1.00 73.69 87 LYS A N 1
ATOM 700 C CA . LYS A 1 87 ? 5.840 2.360 13.010 1.00 73.69 87 LYS A CA 1
ATOM 701 C C . LYS A 1 87 ? 4.322 2.570 12.947 1.00 73.69 87 LYS A C 1
ATOM 703 O O . LYS A 1 87 ? 3.768 3.061 13.915 1.00 73.69 87 LYS A O 1
ATOM 708 N N . LYS A 1 88 ? 3.670 2.262 11.819 1.00 67.19 88 LYS A N 1
ATOM 709 C CA . LYS A 1 88 ? 2.212 2.406 11.640 1.00 67.19 88 LYS A CA 1
ATOM 710 C C . LYS A 1 88 ? 1.428 1.137 11.981 1.00 67.19 88 LYS A C 1
ATOM 712 O O . LYS A 1 88 ? 0.214 1.211 12.111 1.00 67.19 88 LYS A O 1
ATOM 717 N N . VAL A 1 89 ? 2.107 -0.010 12.051 1.00 66.50 89 VAL A N 1
ATOM 718 C CA . VAL A 1 89 ? 1.512 -1.316 12.391 1.00 66.50 89 VAL A CA 1
ATOM 719 C C . VAL A 1 89 ? 1.652 -1.636 13.882 1.00 66.50 89 VAL A C 1
ATOM 721 O O . VAL A 1 89 ? 0.867 -2.417 14.410 1.00 66.50 89 VAL A O 1
ATOM 724 N N . LYS A 1 90 ? 2.663 -1.065 14.542 1.00 56.88 90 LYS A N 1
ATOM 725 C CA . LYS A 1 90 ? 2.844 -1.112 15.997 1.00 56.88 90 LYS A CA 1
ATOM 726 C C . LYS A 1 90 ? 2.001 -0.051 16.686 1.00 56.88 90 LYS A C 1
ATOM 728 O O . LYS A 1 90 ? 1.540 -0.353 17.804 1.00 56.88 90 LYS A O 1
#

Organism: Arundo donax (NCBI:txid35708)

InterPro domains:
  IPR011990 Tetratricopeptide-like helical domain superfamily [G3DSA:1.25.40.10] (6-90)
  IPR011990 Tetratricopeptide-like helical domain superfamily [SSF48452] (20-89)

Foldseek 3Di:
DVVVLLVCLVPVPPDDDDDPLVVLLVSLVVQLVVCVVVVPQLLSNLVSLLSNLVSLVVVDPDPVSVVVSLVSLVVSCVSPNDVVSVVVND

Secondary structure (DSSP, 8-state):
-HHHHHHHHHHH-----SS-HHHHHHHHHHHHHHHHHTT--HHHHHHHHHHHHHHHHHH--SHHHHHHHHHHHHHHHHH---HHHHHHH-

Sequence (90 aa):
MLVEFIISCYSECNIPFYLQYDDCIKDCDKAVERGRELRVDFKMISRALTRKGTALVKLAKSSKDFDIVIETFQKALTEHRNPDTLKKVK

Nearest PDB structures (foldseek):
  5c6g-assembly2_C  TM=5.323E-01  e=4.001E+00  Eremothecium gossypii ATCC 10895
  7vw1-assembly1_B  TM=5.655E-01  e=4.483E+00  Escherichia coli
  8tno-assembly1_A  TM=4.028E-01  e=2.687E+00  synthetic construct
  7vw2-assembly1_B  TM=5.588E-01  e=9.940E+00  Escherichia coli
  3uum-assembly2_B  TM=3.350E-01  e=4.745E+00  Rattus norvegicus

pLDDT: mean 72.45, std 17.14, range [36.88, 89.56]

Radius of gyration: 12.84 Å; Cα contacts (8 Å, |Δi|>4): 78; chains: 1; bounding box: 27×26×37 Å

Solvent-accessible surface area (backbone atoms only — not comparable to full-atom values): 5050 Å² total; per-residue (Å²): 116,74,67,51,57,56,44,42,62,70,61,64,67,61,81,80,72,95,82,50,53,68,56,51,40,53,52,28,50,51,49,40,53,53,31,61,77,67,64,51,62,44,65,58,41,16,48,35,33,44,50,34,21,57,40,41,56,76,67,42,86,49,79,73,45,47,54,56,26,51,52,35,41,48,54,13,40,73,56,34,79,44,74,74,59,53,67,72,76,110

Mean predicted aligned error: 8.37 Å

=== Feature glossary ===
Each block in this record encodes a different view of the same protein. In brief:

Predicted aligned error. PAE(i, j) answers: if I align the predicted and true structures on residue i, how far off (in Å) do I expect residue j to be? A block-diagonal PAE matrix with low values on the blocks and high values off-diagonal is the signature of a multi-domain protein with confidently predicted domains but uncertain inter-domain orientation.

Contact-map, Ramachandran, and PAE plots. Plot images: a contact map (which residues are close in 3D, as an N×N binary image), a Ramachandran scatter (backbone torsion angles, revealing secondary-structure composition at a glance), and — for AlphaFold structures — a PAE heatmap (pairwise prediction confidence).

Backbone torsions (φ/ψ). φ (phi) and ψ (psi) are the two rotatable backbone dihedrals per residue: φ is the C(i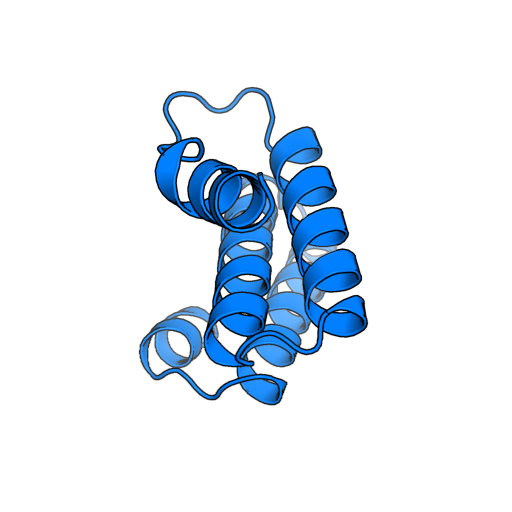-1)–N–Cα–C torsion, ψ is the N–Cα–C–N(i+1) torsion, both in degrees on (−180°, 180°]. α-helical residues cluster near (−60°, −45°); β-strand residues near (−120°, +130°). A Ramachandran plot is simply a scatter of (φ, ψ) for every residue.

Foldseek 3Di. A 3Di character summarizes, for each residue, the relative orientation of the Cα frame of its nearest spatial neighbor. Because it encodes fold topology rather than chemistry, 3Di alignments detect remote structural similarity that sequence alignment misses.

Radius of gyration, Cα contacts, bounding box. Three whole-structure scalars: the radius of gyration (RMS distance of Cα from centroid, in Å), the count of Cα–Cα contacts (pairs closer than 8 Å and separated by more than four residues in sequence — i.e. tertiary, not local, contacts), and the bounding-box dimensions. Together they distinguish compact globular folds from extended fibres or disordered chains.

Sequence. Sequence gives the chain of amino acids in standard one-letter code (A=alanine, C=cysteine, …, Y=tyrosine), read N→C. It is the only feature that is directly encoded by the gene; all structural features are derived from the folded form of this sequence.

mmCIF coordinates. Atomic coordinates in PDBx/mmCIF format — the same representation the Protein Data Bank distributes. Each line of the _atom_site loop places one backbone atom in Cartesian space (units: ångströms, origin: arbitrary).

Secondary structure (3-state, P-SEA). Three-state secondary structure (P-SEA) collapses the eight DSSP classes into helix (a), strand (b), and coil (c). P-SEA assigns these from Cα geometry alone — distances and angles — without requiring backbone oxygens, so it works on any Cα trace.

InterPro / GO / CATH / organism. Functional annotations link the protein to curated databases. InterPro entries identify conserved domains and families by matching the sequence against member-database signatures (Pfam, PROSITE, CDD, …). Gene Ontology (GO) terms describe molecular function, biological process, and cellular component in a controlled vocabulary. CATH places the structure in a hierarchical fold classification (Class/Architecture/Topology/Homologous-superfamily). The organism is the source species.

B-factor. B-factor (Debye–Waller factor) reflects atomic displacement in the crystal lattice. It is an experimental observable (units Å²), not a prediction; low values mean the atom is pinned down, high values mean it moves or is heterogeneous across the crystal.

Rendered structure images. Structure images are PyMOL renders from six orthogonal camera directions. Cartoon representation draws helices as coils and strands as arrows; sticks shows the backbone as bonds; surface shows the solvent-excluded envelope. Rainbow coloring maps sequence position to hue (blue→red, N→C); chain coloring assigns a distinct color per polypeptide.

Solvent-accessible surface area. Solvent-accessible surface area (SASA) is the area in Å² traced out by the centre of a 1.4 Å probe sphere (a water molecule) rolled over the protein's van der Waals surface (Shrake–Rupley / Lee–Richards construction). Buried residues have near-zero SASA; fully exposed residues can exceed 200 Å². The total SASA scales roughly with the number of surface residues.

Secondary structure (8-state, DSSP). The SS8 string is DSSP's per-residue secondary-structure call. α-helix (H) means an i→i+4 H-bond ladder; β-strand (E) means the residue participates in a β-sheet; 3₁₀ (G) and π (I) are tighter and wider helices; T/S are turns/bends; '-' is loop.

pLDDT. For AlphaFold models, the B-factor field carries pLDDT — the model's own estimate of local accuracy on a 0–100 scale. Regions with pLDDT<50 should be treated as essentially unmodeled; they often correspond to intrinsically disordered segments.

Nearest PDB structures. Nearest PDB neighbors are the top structural matches found by Foldseek when searching this structure against the entire Protein Data Bank. Each hit reports a TM-score (0 to 1; >0.5 almost always implies the same fold) and an E-value. These are *structural* homologs — they may share no detectable sequence similarity.